Protein AF-A3A8X0-F1 (afdb_monomer_lite)

Structure (mmCIF, N/CA/C/O backbone):
data_AF-A3A8X0-F1
#
_entry.id   AF-A3A8X0-F1
#
loop_
_atom_site.group_PDB
_atom_site.id
_atom_site.type_symbol
_atom_site.label_atom_id
_atom_site.label_alt_id
_atom_site.label_comp_id
_atom_site.label_asym_id
_atom_site.label_entity_id
_atom_site.label_seq_id
_atom_site.pdbx_PDB_ins_code
_atom_site.Cartn_x
_atom_site.Ca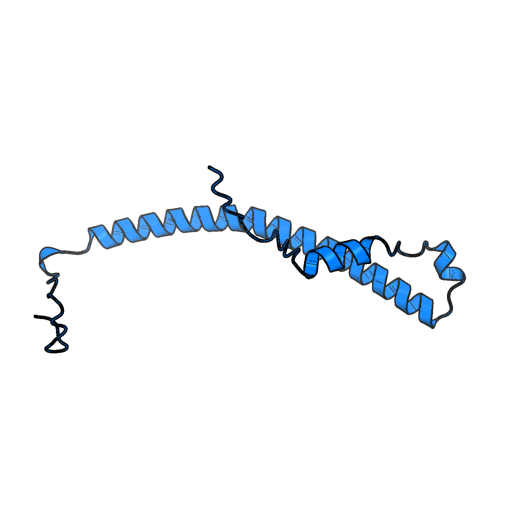rtn_y
_atom_site.Cartn_z
_atom_site.occupancy
_atom_site.B_iso_or_equiv
_atom_site.auth_seq_id
_atom_site.auth_comp_id
_atom_site.auth_asym_id
_atom_site.auth_atom_id
_atom_site.pdbx_PDB_model_num
ATOM 1 N N . MET A 1 1 ? 34.713 -4.070 39.745 1.00 41.06 1 MET A N 1
ATOM 2 C CA . MET A 1 1 ? 34.739 -5.309 38.943 1.00 41.06 1 MET A CA 1
ATOM 3 C C . MET A 1 1 ? 34.177 -4.979 37.579 1.00 41.06 1 MET A C 1
ATOM 5 O O . MET A 1 1 ? 33.189 -4.258 37.514 1.00 41.06 1 MET A O 1
ATOM 9 N N . ALA A 1 2 ? 34.855 -5.426 36.527 1.00 41.34 2 ALA A N 1
ATOM 10 C CA . ALA A 1 2 ? 34.401 -5.298 35.153 1.00 41.34 2 ALA A CA 1
ATOM 11 C C . ALA A 1 2 ? 33.087 -6.063 34.941 1.00 41.34 2 ALA A C 1
ATOM 13 O O . ALA A 1 2 ? 32.928 -7.168 35.458 1.00 41.34 2 ALA A O 1
ATOM 14 N N . ALA A 1 3 ? 32.188 -5.483 34.153 1.00 42.22 3 ALA A N 1
ATOM 15 C CA . ALA A 1 3 ? 31.191 -6.224 33.400 1.00 42.22 3 ALA A CA 1
ATOM 16 C C . ALA A 1 3 ? 31.357 -5.797 31.942 1.00 42.22 3 ALA A C 1
ATOM 18 O O . ALA A 1 3 ? 30.897 -4.739 31.517 1.00 42.22 3 ALA A O 1
ATOM 19 N N . GLU A 1 4 ? 32.129 -6.604 31.224 1.00 37.34 4 GLU A N 1
ATOM 20 C CA . GLU A 1 4 ? 32.170 -6.635 29.774 1.00 37.34 4 GLU A CA 1
ATOM 21 C C . GLU A 1 4 ? 30.795 -7.080 29.266 1.00 37.34 4 GLU A C 1
ATOM 23 O O . GLU A 1 4 ? 30.209 -8.036 29.771 1.00 37.34 4 GLU A O 1
ATOM 28 N N . GLY A 1 5 ? 30.272 -6.380 28.267 1.00 35.81 5 GLY A N 1
ATOM 29 C CA . GLY A 1 5 ? 29.029 -6.729 27.594 1.00 35.81 5 GLY A CA 1
ATOM 30 C C . GLY A 1 5 ? 29.139 -6.312 26.141 1.00 35.81 5 GLY A C 1
ATOM 31 O O . GLY A 1 5 ? 28.634 -5.264 25.751 1.00 35.81 5 GLY A O 1
ATOM 32 N N . GLY A 1 6 ? 29.894 -7.095 25.370 1.00 29.47 6 GLY A N 1
ATOM 33 C CA . GLY A 1 6 ? 30.104 -6.876 23.947 1.00 29.47 6 GLY A CA 1
ATOM 34 C C . GLY A 1 6 ? 28.790 -6.875 23.171 1.00 29.47 6 GLY A C 1
ATOM 35 O O . GLY A 1 6 ? 28.042 -7.848 23.198 1.00 29.47 6 GLY A O 1
ATOM 36 N N . SER A 1 7 ? 28.542 -5.799 22.424 1.00 39.69 7 SER A N 1
ATOM 37 C CA . SER A 1 7 ? 27.590 -5.836 21.319 1.00 39.69 7 SER A CA 1
ATOM 38 C C . SER A 1 7 ? 28.343 -6.254 20.066 1.00 39.69 7 SER A C 1
ATOM 40 O O . SER A 1 7 ? 29.116 -5.497 19.481 1.00 39.69 7 SER A O 1
ATOM 42 N N . ALA A 1 8 ? 28.119 -7.516 19.732 1.00 37.31 8 ALA A N 1
ATOM 43 C CA . ALA A 1 8 ? 28.629 -8.255 18.602 1.00 37.31 8 ALA A CA 1
ATOM 44 C C . ALA A 1 8 ? 28.398 -7.548 17.255 1.00 37.31 8 ALA A C 1
ATOM 46 O O . ALA A 1 8 ? 27.304 -7.083 16.951 1.00 37.31 8 ALA A O 1
ATOM 47 N N . PHE A 1 9 ? 29.463 -7.561 16.453 1.00 34.09 9 PHE A N 1
ATOM 48 C CA . PHE A 1 9 ? 29.489 -7.563 14.993 1.00 34.09 9 PHE A CA 1
ATOM 49 C C . PHE A 1 9 ? 28.602 -6.549 14.261 1.00 34.09 9 PHE A C 1
ATOM 51 O O . PHE A 1 9 ? 27.471 -6.817 13.856 1.00 34.09 9 PHE A O 1
ATOM 58 N N . ALA A 1 10 ? 29.253 -5.435 13.920 1.00 37.44 10 ALA A N 1
ATOM 59 C CA . ALA A 1 10 ? 29.014 -4.667 12.708 1.00 37.44 10 ALA A CA 1
ATOM 60 C C . ALA A 1 10 ? 29.190 -5.559 11.460 1.00 37.44 10 ALA A C 1
ATOM 62 O O . ALA A 1 10 ? 30.192 -5.504 10.753 1.00 37.44 10 ALA A O 1
ATOM 63 N N . GLY A 1 11 ? 28.209 -6.418 11.191 1.00 36.88 11 GLY A N 1
ATOM 64 C CA . GLY A 1 11 ? 28.013 -7.015 9.880 1.00 36.88 11 GLY A CA 1
ATOM 65 C C . GLY A 1 11 ? 27.341 -5.979 8.993 1.00 36.88 11 GLY A C 1
ATOM 66 O O . GLY A 1 11 ? 26.118 -5.983 8.863 1.00 36.88 11 GLY A O 1
ATOM 67 N N . GLN A 1 12 ? 28.126 -5.062 8.427 1.00 43.09 12 GLN A N 1
ATOM 68 C CA . GLN A 1 12 ? 27.657 -4.139 7.401 1.00 43.09 12 GLN A CA 1
ATOM 69 C C . GLN A 1 12 ? 27.260 -4.974 6.179 1.00 43.09 12 GLN A C 1
ATOM 71 O O . GLN A 1 12 ? 28.075 -5.286 5.315 1.00 43.09 12 GLN A O 1
ATOM 76 N N . LYS A 1 13 ? 25.991 -5.386 6.130 1.00 40.22 13 LYS A N 1
ATOM 77 C CA . LYS A 1 13 ? 25.351 -5.874 4.912 1.00 40.22 13 LYS A CA 1
ATOM 78 C C . LYS A 1 13 ? 25.218 -4.674 3.982 1.00 40.22 13 LYS A C 1
ATOM 80 O O . LYS A 1 13 ? 24.144 -4.091 3.885 1.00 40.22 13 LYS A O 1
ATOM 85 N N . VAL A 1 14 ? 26.314 -4.262 3.344 1.00 45.28 14 VAL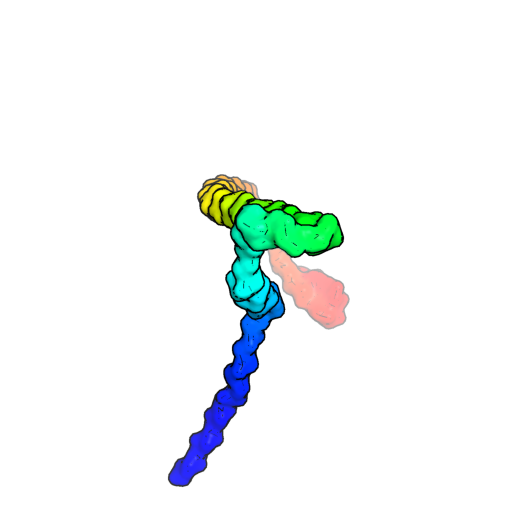 A N 1
ATOM 86 C CA . VAL A 1 14 ? 26.193 -3.458 2.127 1.00 45.28 14 VAL A CA 1
ATOM 87 C C . VAL A 1 14 ? 25.348 -4.318 1.187 1.00 45.28 14 VAL A C 1
ATOM 89 O O . VAL A 1 14 ? 25.725 -5.474 0.953 1.00 45.28 14 VAL A O 1
ATOM 92 N N . PRO A 1 15 ? 24.165 -3.855 0.743 1.00 42.28 15 PRO A N 1
ATOM 93 C CA . PRO A 1 15 ? 23.359 -4.622 -0.188 1.00 42.28 15 PRO A CA 1
ATOM 94 C C . PRO A 1 15 ? 24.258 -4.961 -1.369 1.00 42.28 15 PRO A C 1
ATOM 96 O O . PRO A 1 15 ? 24.929 -4.080 -1.899 1.00 42.28 15 PRO A O 1
ATOM 99 N N . LEU A 1 16 ? 24.298 -6.233 -1.762 1.00 47.19 16 LEU A N 1
ATOM 100 C CA . LEU A 1 16 ? 25.148 -6.733 -2.848 1.00 47.19 16 LEU A CA 1
ATOM 101 C C . LEU A 1 16 ? 25.067 -5.842 -4.110 1.00 47.19 16 LEU A C 1
ATOM 103 O O . LEU A 1 16 ? 26.038 -5.714 -4.846 1.00 47.19 16 LEU A O 1
ATOM 107 N N . ILE A 1 17 ? 23.923 -5.177 -4.308 1.00 52.72 17 ILE A N 1
ATOM 108 C CA . ILE A 1 17 ? 23.645 -4.220 -5.381 1.00 52.72 17 ILE A CA 1
ATOM 109 C C . ILE A 1 17 ? 24.542 -2.967 -5.299 1.00 52.72 17 ILE A C 1
ATOM 111 O O . ILE A 1 17 ? 25.145 -2.605 -6.305 1.00 52.72 17 ILE A O 1
ATOM 115 N N . ASP A 1 18 ? 24.712 -2.348 -4.126 1.00 52.09 18 ASP A N 1
ATOM 116 C CA . ASP A 1 18 ? 25.515 -1.122 -3.972 1.00 52.09 18 ASP A CA 1
ATOM 117 C C . ASP A 1 18 ? 27.011 -1.383 -4.183 1.00 52.09 18 ASP A C 1
ATOM 119 O O . ASP A 1 18 ? 27.689 -0.614 -4.862 1.00 52.09 18 ASP A O 1
ATOM 123 N N . ALA A 1 19 ? 27.526 -2.502 -3.659 1.00 49.41 19 ALA A N 1
ATOM 124 C CA . ALA A 1 19 ? 28.927 -2.886 -3.851 1.00 49.41 19 ALA A CA 1
ATOM 125 C C . ALA A 1 19 ? 29.235 -3.222 -5.321 1.00 49.41 19 ALA A C 1
ATOM 127 O O . ALA A 1 19 ? 30.301 -2.877 -5.829 1.00 49.41 19 ALA A O 1
ATOM 128 N N . SER A 1 20 ? 28.281 -3.844 -6.021 1.00 49.56 20 SER A N 1
ATOM 129 C CA . SER A 1 20 ? 28.403 -4.135 -7.454 1.00 49.56 20 SER A CA 1
ATOM 130 C C . SER A 1 20 ? 28.410 -2.853 -8.289 1.00 49.56 20 SER A C 1
ATOM 132 O O . SER A 1 20 ? 29.225 -2.724 -9.199 1.00 49.56 20 SER A O 1
ATOM 134 N N . MET A 1 21 ? 27.549 -1.880 -7.964 1.00 50.53 21 MET A N 1
ATOM 135 C CA . MET A 1 21 ? 27.539 -0.577 -8.642 1.00 50.53 21 MET A CA 1
ATOM 136 C C . MET A 1 21 ? 28.819 0.222 -8.378 1.00 50.53 21 MET A C 1
ATOM 138 O O . MET A 1 21 ? 29.327 0.856 -9.299 1.00 50.53 21 MET A O 1
ATOM 142 N N . ALA A 1 22 ? 29.369 0.167 -7.161 1.00 54.47 22 ALA A N 1
ATOM 143 C CA . ALA A 1 22 ? 30.623 0.843 -6.834 1.00 54.47 22 ALA A CA 1
ATOM 144 C C . ALA A 1 22 ? 31.813 0.284 -7.633 1.00 54.47 22 ALA A C 1
ATOM 146 O O . ALA A 1 22 ? 32.593 1.062 -8.171 1.00 54.47 22 ALA A O 1
ATOM 147 N N . LEU A 1 23 ? 31.911 -1.044 -7.777 1.00 48.91 23 LEU A N 1
ATOM 148 C CA . LEU A 1 23 ? 32.950 -1.677 -8.600 1.00 48.91 23 LEU A CA 1
ATOM 149 C C . LEU A 1 23 ? 32.764 -1.395 -10.099 1.00 48.91 23 LEU A C 1
ATOM 151 O O . LEU A 1 23 ? 33.743 -1.189 -10.808 1.00 48.91 23 LEU A O 1
ATOM 155 N N . LYS A 1 24 ? 31.517 -1.339 -10.588 1.00 52.78 24 LYS A N 1
ATOM 156 C CA . LYS A 1 24 ? 31.218 -1.073 -12.006 1.00 52.78 24 LYS A CA 1
ATOM 157 C C . LYS A 1 24 ? 31.453 0.393 -12.400 1.00 52.78 24 LYS A C 1
ATOM 159 O O . LYS A 1 24 ? 31.729 0.666 -13.558 1.00 52.78 24 LYS A O 1
ATOM 164 N N . MET A 1 25 ? 31.365 1.334 -11.456 1.00 50.69 25 MET A N 1
ATOM 165 C CA . MET A 1 25 ? 31.644 2.756 -11.714 1.00 50.69 25 MET A CA 1
ATOM 166 C C . MET A 1 25 ? 33.138 3.057 -11.907 1.00 50.69 25 MET A C 1
ATOM 168 O O . MET A 1 25 ? 33.466 4.097 -12.474 1.00 50.69 25 MET A O 1
ATOM 172 N N . GLU A 1 26 ? 34.037 2.181 -11.446 1.00 48.62 26 GLU A N 1
ATOM 173 C CA . GLU A 1 26 ? 35.486 2.351 -11.625 1.00 48.62 26 GLU A CA 1
ATOM 174 C C . GLU A 1 26 ? 35.979 1.860 -13.000 1.00 48.62 26 GLU A C 1
ATOM 176 O O . GLU A 1 26 ? 37.018 2.316 -13.483 1.00 48.62 26 GLU A O 1
ATOM 181 N N . GLU A 1 27 ? 35.201 1.011 -13.686 1.00 47.03 27 GLU A N 1
ATOM 182 C CA . GLU A 1 27 ? 35.389 0.708 -15.109 1.00 47.03 27 GLU A CA 1
ATOM 183 C C . GLU A 1 27 ? 34.951 1.927 -15.927 1.00 47.03 27 GLU A C 1
ATOM 185 O O . GLU A 1 27 ? 33.816 2.067 -16.381 1.00 47.03 27 GLU A O 1
ATOM 190 N N . THR A 1 28 ? 35.876 2.874 -16.053 1.00 55.88 28 THR A N 1
ATOM 191 C CA . THR A 1 28 ? 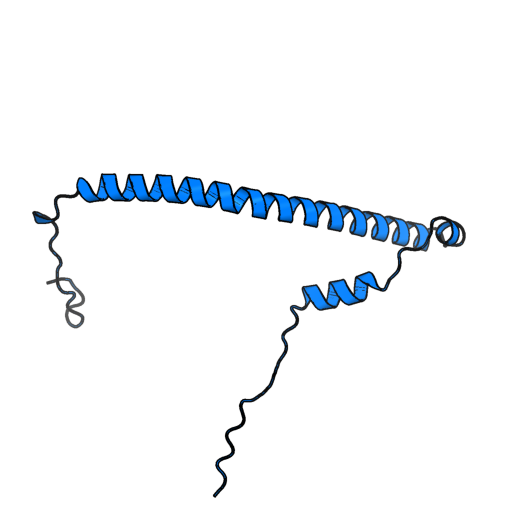35.704 4.068 -16.874 1.00 55.88 28 THR A CA 1
ATOM 192 C C . THR A 1 28 ? 35.391 3.621 -18.300 1.00 55.88 28 THR A C 1
ATOM 194 O O . THR A 1 28 ? 36.197 2.923 -18.913 1.00 55.88 28 THR A O 1
ATOM 197 N N . CYS A 1 29 ? 34.220 3.999 -18.825 1.00 54.91 29 CYS A N 1
ATOM 198 C CA . CYS A 1 29 ? 33.873 3.716 -20.215 1.00 54.91 29 CYS A CA 1
ATOM 199 C C . CYS A 1 29 ? 34.995 4.230 -21.132 1.00 54.91 29 CYS A C 1
ATOM 201 O O . CYS A 1 29 ? 35.386 5.394 -20.982 1.00 54.91 29 CYS A O 1
ATOM 203 N N . PRO A 1 30 ? 35.490 3.420 -22.084 1.00 60.97 30 PRO A N 1
ATOM 204 C CA . PRO A 1 30 ? 36.526 3.870 -22.996 1.00 60.97 30 PRO A CA 1
ATOM 205 C C . PRO A 1 30 ? 36.028 5.071 -23.803 1.00 60.97 30 PRO A C 1
ATOM 207 O O . PRO A 1 30 ? 34.888 5.124 -24.277 1.00 60.97 30 PRO A O 1
ATOM 210 N N . THR A 1 31 ? 36.897 6.059 -23.948 1.00 67.31 31 THR A N 1
ATOM 211 C CA . THR A 1 31 ? 36.679 7.246 -24.768 1.00 67.31 31 THR A CA 1
ATOM 212 C C . THR A 1 31 ? 36.510 6.859 -26.246 1.00 67.31 31 THR A C 1
ATOM 214 O O . THR A 1 31 ? 37.046 5.841 -26.689 1.00 67.31 31 THR A O 1
ATOM 217 N N . PRO A 1 32 ? 35.820 7.672 -27.072 1.00 68.38 32 PRO A N 1
ATOM 218 C CA . PRO A 1 32 ? 35.655 7.389 -28.505 1.00 68.38 32 PRO A CA 1
ATOM 219 C C . PRO A 1 32 ? 36.975 7.183 -29.269 1.00 68.38 32 PRO A C 1
ATOM 221 O O . PRO A 1 32 ? 36.989 6.589 -30.346 1.00 68.38 32 PRO A O 1
ATOM 224 N N . GLU A 1 33 ? 38.078 7.710 -28.737 1.00 70.81 33 GLU A N 1
ATOM 225 C CA . GLU A 1 33 ? 39.426 7.556 -29.281 1.00 70.81 33 GLU A CA 1
ATOM 226 C C . GLU A 1 33 ? 40.017 6.182 -28.944 1.00 70.81 33 GLU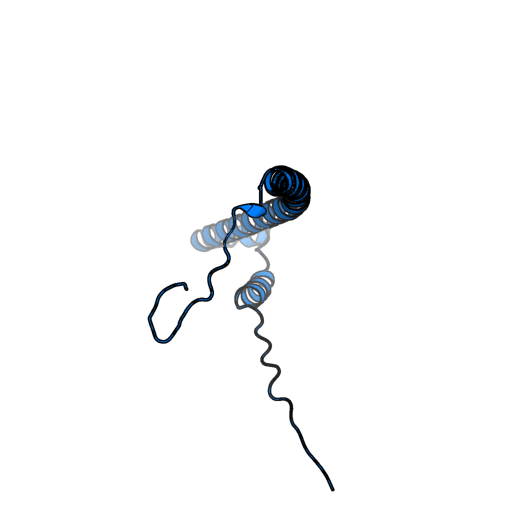 A C 1
ATOM 228 O O . GLU A 1 33 ? 40.576 5.535 -29.827 1.00 70.81 33 GLU A O 1
ATOM 233 N N . GLU A 1 34 ? 39.811 5.687 -27.722 1.00 69.25 34 GLU A N 1
ATOM 234 C CA . GLU A 1 34 ? 40.212 4.338 -27.301 1.00 69.25 34 GLU A CA 1
ATOM 235 C C . GLU A 1 34 ? 39.430 3.257 -28.054 1.00 69.25 34 GLU A C 1
ATOM 237 O O . GLU A 1 34 ? 40.015 2.252 -28.457 1.00 69.25 34 GLU A O 1
ATOM 242 N N . VAL A 1 35 ? 38.145 3.502 -28.348 1.00 66.00 35 VAL A N 1
ATOM 243 C CA . VAL A 1 35 ? 37.294 2.576 -29.118 1.00 66.00 35 VAL A CA 1
ATOM 244 C C . VAL A 1 35 ? 37.864 2.285 -30.512 1.00 66.00 35 VAL A C 1
ATOM 246 O O . VAL A 1 35 ? 37.742 1.164 -30.988 1.00 66.00 35 VAL A O 1
ATOM 249 N N . LYS A 1 36 ? 38.565 3.229 -31.158 1.00 74.62 36 LYS A N 1
ATOM 250 C CA . LYS A 1 36 ? 39.159 3.010 -32.497 1.00 74.62 36 LYS A CA 1
ATOM 251 C C . LYS A 1 36 ? 40.304 1.995 -32.518 1.00 74.62 36 LYS A C 1
ATOM 253 O O . LYS A 1 36 ? 40.678 1.528 -33.592 1.00 74.62 36 LYS A O 1
ATOM 258 N N . HIS A 1 37 ? 40.907 1.717 -31.365 1.00 74.00 37 HIS A N 1
ATOM 259 C CA . HIS A 1 37 ? 42.007 0.761 -31.227 1.00 74.00 37 HIS A CA 1
ATOM 260 C C . HIS A 1 37 ? 41.537 -0.613 -30.744 1.00 74.00 37 HIS A C 1
ATOM 262 O O . HIS A 1 37 ? 42.349 -1.532 -30.623 1.00 74.00 37 HIS A O 1
ATOM 268 N N . LEU A 1 38 ? 40.241 -0.755 -30.469 1.00 67.44 38 LEU A N 1
ATOM 269 C CA . LEU A 1 38 ? 39.641 -1.991 -30.008 1.00 67.44 38 LEU A CA 1
ATOM 270 C C . LEU A 1 38 ? 39.487 -2.989 -31.156 1.00 67.44 38 LEU A C 1
ATOM 272 O O . LEU A 1 38 ? 39.317 -2.633 -32.323 1.00 67.44 38 LEU A O 1
ATOM 276 N N . SER A 1 39 ? 39.533 -4.278 -30.823 1.00 75.50 39 SER A N 1
ATOM 277 C CA . SER A 1 39 ? 39.091 -5.291 -31.775 1.00 75.50 39 SER A CA 1
ATOM 278 C C . SER A 1 39 ? 37.573 -5.155 -31.994 1.00 75.50 39 SER A C 1
ATOM 280 O O . SER A 1 39 ? 36.867 -4.698 -31.095 1.00 75.50 39 SER A O 1
ATOM 282 N N . PRO A 1 40 ? 37.004 -5.617 -33.124 1.00 76.50 40 PRO A N 1
ATOM 283 C CA . PRO A 1 40 ? 35.552 -5.578 -33.334 1.00 76.50 40 PRO A CA 1
ATOM 284 C C . PRO A 1 40 ? 34.728 -6.284 -32.240 1.00 76.50 40 PRO A C 1
ATOM 286 O O . PRO A 1 40 ? 33.534 -6.023 -32.089 1.00 76.50 40 PRO A O 1
ATOM 289 N N . ALA A 1 41 ? 35.332 -7.219 -31.496 1.00 74.69 41 ALA A N 1
ATOM 290 C CA . ALA A 1 41 ? 34.696 -7.846 -30.340 1.00 74.69 41 ALA A CA 1
ATOM 291 C C . ALA A 1 41 ? 34.633 -6.884 -29.143 1.00 74.69 41 ALA A C 1
ATOM 293 O O . ALA A 1 41 ? 33.586 -6.770 -28.507 1.00 74.69 41 ALA A O 1
ATOM 294 N N . ASP A 1 42 ? 35.717 -6.154 -28.892 1.00 74.81 42 ASP A N 1
ATOM 295 C CA . ASP A 1 42 ? 35.821 -5.190 -27.799 1.00 74.81 42 ASP A CA 1
ATOM 296 C C . ASP A 1 42 ? 34.993 -3.921 -28.083 1.00 74.81 42 ASP A C 1
ATOM 298 O O . ASP A 1 42 ? 34.348 -3.400 -27.176 1.00 74.81 42 ASP A O 1
ATOM 302 N N . GLU A 1 43 ? 34.885 -3.479 -29.345 1.00 71.38 43 GLU A N 1
ATOM 303 C CA . GLU A 1 43 ? 33.973 -2.392 -29.750 1.00 71.38 43 GLU A CA 1
ATOM 304 C C . GLU A 1 43 ? 32.508 -2.714 -29.406 1.00 71.38 43 GLU A C 1
ATOM 306 O O . GLU A 1 43 ? 31.768 -1.861 -28.912 1.00 71.38 43 GLU A O 1
ATOM 311 N N . ARG A 1 44 ? 32.075 -3.963 -29.640 1.00 72.00 44 ARG A N 1
ATOM 312 C CA . ARG A 1 44 ? 30.713 -4.415 -29.308 1.00 72.00 44 ARG A CA 1
ATOM 313 C C . ARG A 1 44 ? 30.473 -4.450 -27.802 1.00 72.00 44 ARG A C 1
ATOM 315 O O . ARG A 1 44 ? 29.359 -4.156 -27.372 1.00 72.00 44 ARG A O 1
ATOM 322 N N . LEU A 1 45 ? 31.486 -4.816 -27.017 1.00 71.25 45 LEU A N 1
ATOM 323 C CA . LEU A 1 45 ? 31.414 -4.789 -25.556 1.00 71.25 45 LEU A CA 1
ATOM 324 C C . LEU A 1 45 ? 31.335 -3.348 -25.038 1.00 71.25 45 LEU A C 1
ATOM 326 O O . LEU A 1 45 ? 30.438 -3.054 -24.253 1.00 71.25 45 LEU A O 1
ATOM 330 N N . ALA A 1 46 ? 32.167 -2.438 -25.550 1.00 68.94 46 ALA A N 1
ATOM 331 C CA . ALA A 1 46 ? 32.137 -1.021 -25.183 1.00 68.94 46 ALA A CA 1
ATOM 332 C C . ALA A 1 46 ? 30.800 -0.349 -25.542 1.00 68.94 46 ALA A C 1
ATOM 334 O O . ALA A 1 46 ? 30.222 0.374 -24.731 1.00 68.94 46 ALA A O 1
ATOM 335 N N . ALA A 1 47 ? 30.258 -0.628 -26.734 1.00 68.00 47 ALA A N 1
ATOM 336 C CA . ALA A 1 47 ? 28.940 -0.134 -27.137 1.00 68.00 47 ALA A CA 1
ATOM 337 C C . ALA A 1 47 ? 27.827 -0.654 -26.213 1.00 68.00 47 ALA A C 1
ATOM 339 O O . ALA A 1 47 ? 26.906 0.088 -25.868 1.00 68.00 47 ALA A O 1
ATOM 340 N N . LYS A 1 48 ? 27.928 -1.918 -25.783 1.00 68.00 48 LYS A N 1
ATOM 341 C CA . LYS A 1 48 ? 26.995 -2.506 -24.821 1.00 68.00 48 LYS A CA 1
ATOM 342 C C . LYS A 1 48 ? 27.099 -1.825 -23.454 1.00 68.00 48 LYS A C 1
ATOM 344 O O . LYS A 1 48 ? 26.070 -1.435 -22.914 1.00 68.00 48 LYS A O 1
ATOM 349 N N . GLU A 1 49 ? 28.304 -1.607 -22.935 1.00 68.19 49 GLU A N 1
ATOM 350 C CA . GLU A 1 49 ? 28.506 -0.923 -21.650 1.00 68.19 49 GLU A CA 1
ATOM 351 C C . GLU A 1 49 ? 28.015 0.527 -21.663 1.00 68.19 49 GLU A C 1
ATOM 353 O O . GLU A 1 49 ? 27.373 0.960 -20.705 1.00 68.19 49 GLU A O 1
ATOM 358 N N . TYR A 1 50 ? 28.229 1.260 -22.760 1.00 66.25 50 TYR A N 1
ATOM 359 C CA . TYR A 1 50 ? 27.664 2.601 -22.921 1.00 66.25 50 TYR A CA 1
ATOM 360 C C . TYR A 1 50 ? 26.130 2.566 -22.900 1.00 66.25 50 TYR A C 1
ATOM 362 O O . TYR A 1 50 ? 25.503 3.344 -22.178 1.00 66.25 50 TYR A O 1
ATOM 370 N N . SER A 1 51 ? 25.526 1.617 -23.628 1.00 72.06 51 SER A N 1
ATOM 371 C CA . SER A 1 51 ? 24.069 1.451 -23.661 1.00 72.06 51 SER A CA 1
ATOM 372 C C . SER A 1 51 ? 23.489 1.074 -22.296 1.00 72.06 51 SER A C 1
ATOM 374 O O . SER A 1 51 ? 22.461 1.621 -21.899 1.00 72.06 51 SER A O 1
ATOM 376 N N . ASP A 1 52 ? 24.179 0.217 -21.538 1.00 76.56 52 ASP A N 1
ATOM 377 C CA . ASP A 1 52 ? 23.778 -0.169 -20.186 1.00 76.56 52 ASP A CA 1
ATOM 378 C C . ASP A 1 52 ? 23.909 1.029 -19.227 1.00 76.56 52 ASP A C 1
ATOM 380 O O . ASP A 1 52 ? 23.036 1.257 -18.391 1.00 76.56 52 ASP A O 1
ATOM 384 N N . GLY A 1 53 ? 24.954 1.851 -19.373 1.00 77.38 53 GLY A N 1
ATOM 385 C CA . GLY A 1 53 ? 25.152 3.075 -18.594 1.00 77.38 53 GLY A CA 1
ATOM 386 C C . GLY A 1 53 ? 24.076 4.139 -18.837 1.00 77.38 53 GLY A C 1
ATOM 387 O O . GLY A 1 53 ? 23.559 4.726 -17.881 1.00 77.38 53 GLY A O 1
ATOM 388 N N . GLU A 1 54 ? 23.706 4.391 -20.094 1.00 74.50 54 GLU A N 1
ATOM 389 C CA . GLU A 1 54 ? 22.609 5.307 -20.439 1.00 74.50 54 GLU A CA 1
ATOM 390 C C . GLU A 1 54 ? 21.253 4.773 -19.976 1.00 74.50 54 GLU A C 1
ATOM 392 O O . GLU A 1 54 ? 20.486 5.508 -19.349 1.00 74.50 54 GLU A O 1
ATOM 397 N N . LEU A 1 55 ? 20.987 3.482 -20.190 1.00 76.69 55 LEU A N 1
ATOM 398 C CA . LEU A 1 55 ? 19.761 2.832 -19.734 1.00 76.69 55 LEU A CA 1
ATOM 399 C C . LEU A 1 55 ? 19.634 2.889 -18.208 1.00 76.69 55 LEU A C 1
ATOM 401 O O . LEU A 1 55 ? 18.558 3.196 -17.696 1.00 76.69 55 LEU A O 1
ATOM 405 N N . ASN A 1 56 ? 20.731 2.687 -17.476 1.00 78.44 56 ASN A N 1
ATOM 406 C CA . ASN A 1 56 ? 20.758 2.813 -16.019 1.00 78.44 56 ASN A CA 1
ATOM 407 C C . ASN A 1 56 ? 20.476 4.250 -15.552 1.00 78.44 56 ASN A C 1
ATOM 409 O O . ASN A 1 56 ? 19.736 4.441 -14.584 1.00 78.44 56 ASN A O 1
ATOM 413 N N . LYS A 1 57 ? 21.000 5.273 -16.244 1.00 80.56 57 LYS A N 1
ATOM 414 C CA . LYS A 1 57 ? 20.688 6.685 -15.947 1.00 80.56 57 LYS A CA 1
ATOM 415 C C . LYS A 1 57 ? 19.211 6.993 -16.181 1.00 80.56 57 LYS A C 1
ATOM 417 O O . LYS A 1 57 ? 18.575 7.584 -15.306 1.00 80.56 57 LYS A O 1
ATOM 422 N N . SER A 1 58 ? 18.656 6.555 -17.311 1.00 74.94 58 SER A N 1
ATOM 423 C CA . SER A 1 58 ? 17.230 6.716 -17.613 1.00 74.94 58 SER A CA 1
ATOM 424 C C . SER A 1 58 ? 16.353 5.977 -16.603 1.00 74.94 58 SER A C 1
ATOM 426 O O . SER A 1 58 ? 15.374 6.537 -16.114 1.00 74.94 58 SER A O 1
ATOM 428 N N . HIS A 1 59 ? 16.723 4.754 -16.217 1.00 73.94 59 HIS A N 1
ATOM 429 C CA . HIS A 1 59 ? 16.015 3.991 -15.192 1.00 73.94 59 HIS A CA 1
ATOM 430 C C . HIS A 1 59 ? 16.027 4.717 -13.837 1.00 73.94 59 HIS A C 1
ATOM 432 O O . HIS A 1 59 ? 14.980 4.878 -13.213 1.00 73.94 59 HIS A O 1
ATOM 438 N N . ALA A 1 60 ? 17.180 5.240 -13.408 1.00 83.06 60 ALA A N 1
ATOM 439 C CA . ALA A 1 60 ? 17.292 6.011 -12.169 1.00 83.06 60 ALA A CA 1
ATOM 440 C C . ALA A 1 60 ? 16.460 7.308 -12.193 1.00 83.06 60 ALA A C 1
ATOM 442 O O . ALA A 1 60 ? 15.931 7.730 -11.163 1.00 83.06 60 ALA A O 1
ATOM 443 N N . GLU A 1 61 ? 16.330 7.964 -13.346 1.00 82.19 61 GLU A N 1
ATOM 444 C CA . GLU A 1 61 ? 15.457 9.129 -13.513 1.00 82.19 61 GLU A CA 1
ATOM 445 C C . GLU A 1 61 ? 13.972 8.758 -13.429 1.00 82.19 61 GLU A C 1
ATOM 447 O O . GLU A 1 61 ? 13.236 9.395 -12.672 1.00 82.19 61 GLU A O 1
ATOM 452 N N . VAL A 1 62 ? 13.553 7.684 -14.106 1.00 76.56 62 VAL A N 1
ATOM 453 C CA . VAL A 1 62 ? 12.178 7.163 -14.035 1.00 76.56 62 VAL A CA 1
ATOM 454 C C . VAL A 1 62 ? 11.812 6.764 -12.607 1.00 76.56 62 VAL A C 1
ATOM 456 O O . VAL A 1 62 ? 10.749 7.158 -12.131 1.00 76.56 62 VAL A O 1
ATOM 459 N N . CYS A 1 63 ? 12.683 6.045 -11.892 1.00 77.00 63 CYS A N 1
ATOM 460 C CA . CYS A 1 63 ? 12.447 5.685 -10.490 1.00 77.00 63 CYS A CA 1
ATOM 461 C C . CYS A 1 63 ? 12.295 6.925 -9.607 1.00 77.00 63 CYS A C 1
ATOM 463 O O . CYS A 1 63 ? 11.357 7.012 -8.824 1.00 77.00 63 CYS A O 1
ATOM 465 N N . ARG A 1 64 ? 13.161 7.928 -9.776 1.00 80.44 64 ARG A N 1
ATOM 466 C CA . ARG A 1 64 ? 13.105 9.169 -8.992 1.00 80.44 64 ARG A CA 1
ATOM 467 C C . ARG A 1 64 ? 11.815 9.948 -9.231 1.00 80.44 64 ARG A C 1
ATOM 469 O O . ARG A 1 64 ? 11.259 10.518 -8.295 1.00 80.44 64 ARG A O 1
ATOM 476 N N . GLU A 1 65 ? 11.355 10.005 -10.475 1.00 75.56 65 GLU A N 1
ATOM 477 C CA . GLU A 1 65 ? 10.104 10.674 -10.827 1.00 75.56 65 GLU A CA 1
ATOM 478 C C . GLU A 1 65 ? 8.887 9.881 -10.337 1.00 75.56 65 GLU A C 1
ATOM 480 O O . GLU A 1 65 ? 7.939 10.461 -9.805 1.00 75.56 65 GLU A O 1
ATOM 485 N N . ALA A 1 66 ? 8.939 8.550 -10.426 1.00 75.31 66 ALA A N 1
ATOM 486 C CA . ALA A 1 66 ? 7.934 7.668 -9.851 1.00 75.31 66 ALA A CA 1
ATOM 487 C C . ALA A 1 66 ? 7.868 7.806 -8.325 1.00 75.31 66 ALA A C 1
ATOM 489 O O . ALA A 1 66 ? 6.771 7.878 -7.788 1.00 75.31 66 ALA A O 1
ATOM 490 N N . ASP A 1 67 ? 8.989 7.921 -7.616 1.00 76.75 67 ASP A N 1
ATOM 491 C CA . ASP A 1 67 ? 9.013 8.112 -6.161 1.00 76.75 67 ASP A CA 1
ATOM 492 C C . ASP A 1 67 ? 8.425 9.470 -5.758 1.00 76.75 67 ASP A C 1
ATOM 494 O O . ASP A 1 67 ? 7.567 9.548 -4.873 1.00 76.75 67 ASP A O 1
ATOM 498 N N . LYS A 1 68 ? 8.809 10.546 -6.459 1.00 78.19 68 LYS A N 1
ATOM 499 C CA . LYS A 1 68 ? 8.251 11.891 -6.234 1.00 78.19 68 LYS A CA 1
ATOM 500 C C . LYS A 1 68 ? 6.741 11.928 -6.470 1.00 78.19 68 LYS A C 1
ATOM 502 O O . LYS A 1 68 ? 5.995 12.438 -5.631 1.00 78.19 68 LYS A O 1
ATOM 507 N N . ASN A 1 69 ? 6.284 11.374 -7.592 1.00 76.81 69 ASN A N 1
ATOM 508 C CA . ASN A 1 69 ? 4.875 11.428 -7.975 1.00 76.81 69 ASN A CA 1
ATOM 509 C C . ASN A 1 69 ? 4.026 10.400 -7.226 1.00 76.81 69 ASN A C 1
ATOM 511 O O . ASN A 1 69 ? 2.872 10.685 -6.899 1.00 76.81 69 ASN A O 1
ATOM 515 N N . SER A 1 70 ? 4.578 9.231 -6.896 1.00 77.12 70 SER A N 1
ATOM 516 C CA . SER A 1 70 ? 3.871 8.214 -6.117 1.00 77.12 70 SER A CA 1
ATOM 517 C C . SER A 1 70 ? 3.620 8.696 -4.699 1.00 77.12 70 SER A C 1
ATOM 519 O O . SER A 1 70 ? 2.508 8.516 -4.221 1.00 77.12 70 SER A O 1
ATOM 521 N N . ALA A 1 71 ? 4.557 9.389 -4.047 1.00 77.50 71 ALA A N 1
ATOM 522 C CA . ALA A 1 71 ? 4.323 9.929 -2.709 1.00 77.50 71 ALA A CA 1
ATOM 523 C C . ALA A 1 71 ? 3.131 10.904 -2.685 1.00 77.50 71 ALA A C 1
ATOM 525 O O . ALA A 1 71 ? 2.222 10.753 -1.864 1.00 77.50 71 ALA A O 1
ATOM 526 N N . ALA A 1 72 ? 3.083 11.856 -3.623 1.00 75.12 72 ALA A N 1
ATOM 527 C CA . ALA A 1 72 ? 1.974 12.806 -3.738 1.00 75.12 72 ALA A CA 1
ATOM 528 C C . ALA A 1 72 ? 0.647 12.110 -4.102 1.00 75.12 72 ALA A C 1
ATOM 530 O O . ALA A 1 72 ? -0.386 12.364 -3.474 1.00 75.12 72 ALA A O 1
ATOM 531 N N . TYR A 1 73 ? 0.675 11.187 -5.069 1.00 71.31 73 TYR A N 1
ATOM 532 C CA . TYR A 1 73 ? -0.494 10.412 -5.490 1.00 71.31 73 TYR A CA 1
ATOM 533 C C . TYR A 1 73 ? -1.039 9.522 -4.361 1.00 71.31 73 TYR A C 1
ATOM 535 O O . TYR A 1 73 ? -2.246 9.501 -4.104 1.00 71.31 73 TYR A O 1
ATOM 543 N N . LEU A 1 74 ? -0.160 8.815 -3.646 1.00 78.69 74 LEU A N 1
ATOM 544 C CA . LEU A 1 74 ? -0.508 7.955 -2.516 1.00 78.69 74 LEU A CA 1
ATOM 545 C C . LEU A 1 74 ? -1.057 8.773 -1.349 1.00 78.69 74 LEU A C 1
ATOM 547 O O . LEU A 1 74 ? -2.032 8.348 -0.729 1.00 78.69 74 LEU A O 1
ATOM 551 N N . LEU A 1 75 ? -0.500 9.956 -1.073 1.00 81.62 75 LEU A N 1
ATOM 552 C CA . LEU A 1 75 ? -0.998 10.840 -0.019 1.00 81.62 75 LEU A CA 1
ATOM 553 C C . LEU A 1 75 ? -2.412 11.351 -0.333 1.00 81.62 75 LEU A C 1
ATOM 555 O O . LEU A 1 75 ? -3.302 11.255 0.517 1.00 81.62 75 LEU A O 1
ATOM 559 N N . ALA A 1 76 ? -2.654 11.817 -1.562 1.00 80.50 76 ALA A N 1
ATOM 560 C CA . ALA A 1 76 ? -3.981 12.254 -2.000 1.00 80.50 76 ALA A CA 1
ATOM 561 C C . ALA A 1 76 ? -5.004 11.103 -1.965 1.00 80.50 76 ALA A C 1
ATOM 563 O O . ALA A 1 76 ? -6.123 11.258 -1.462 1.00 80.50 76 ALA A O 1
ATOM 564 N N . LYS A 1 77 ? -4.613 9.910 -2.433 1.00 81.81 77 LYS A N 1
ATOM 565 C CA . LYS A 1 77 ? -5.459 8.709 -2.396 1.00 81.81 77 LYS A CA 1
ATOM 566 C C . LYS A 1 77 ? -5.751 8.262 -0.961 1.00 81.81 77 LYS A C 1
ATOM 568 O O . LYS A 1 77 ? -6.882 7.872 -0.677 1.00 81.81 77 LYS A O 1
ATOM 573 N N . ARG A 1 78 ? -4.778 8.368 -0.048 1.00 85.56 78 ARG A N 1
ATOM 574 C CA . ARG A 1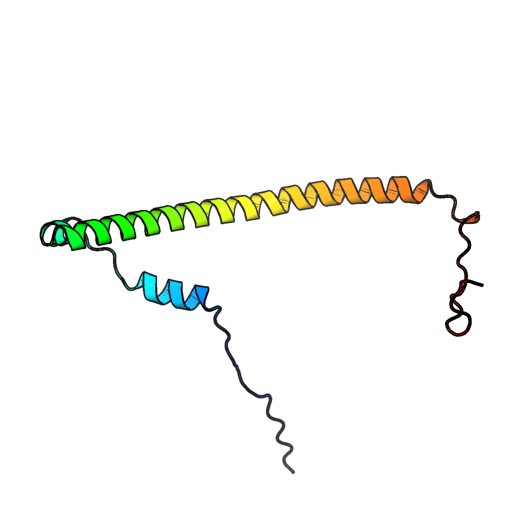 78 ? -4.945 8.066 1.382 1.00 85.56 78 ARG A CA 1
ATOM 575 C C . ARG A 1 78 ? -5.961 8.993 2.037 1.00 85.56 78 ARG A C 1
ATOM 577 O O . ARG A 1 78 ? -6.828 8.498 2.749 1.00 85.56 78 ARG A O 1
ATOM 584 N N . ALA A 1 79 ? -5.895 10.299 1.777 1.00 86.69 79 ALA A N 1
ATOM 585 C CA . ALA A 1 79 ? -6.865 11.255 2.312 1.00 86.69 79 ALA A CA 1
ATOM 586 C C . ALA A 1 79 ? -8.292 10.940 1.831 1.00 86.69 79 ALA A C 1
ATOM 588 O O . ALA A 1 79 ? -9.219 10.877 2.640 1.00 86.69 79 ALA A O 1
ATOM 589 N N . LYS A 1 80 ? -8.458 10.647 0.532 1.00 88.06 80 LYS A N 1
ATOM 590 C CA . LYS A 1 80 ? -9.750 10.236 -0.039 1.00 88.06 80 LYS A CA 1
ATOM 591 C C . LYS A 1 80 ? -10.263 8.931 0.575 1.00 88.06 80 LYS A C 1
ATOM 593 O O . LYS A 1 80 ? -11.425 8.854 0.955 1.00 88.06 80 LYS A O 1
ATOM 598 N N . LEU A 1 81 ? -9.404 7.919 0.703 1.00 90.44 81 LEU A N 1
ATOM 599 C CA . LEU A 1 81 ? -9.776 6.633 1.295 1.00 90.44 81 LEU A CA 1
ATOM 600 C C . LEU A 1 81 ? -10.148 6.781 2.775 1.00 90.44 81 LEU A C 1
ATOM 602 O O . LEU A 1 81 ? -11.130 6.198 3.217 1.00 90.44 81 LEU A O 1
ATOM 606 N N . GLN A 1 82 ? -9.412 7.593 3.534 1.00 92.81 82 GLN A N 1
ATOM 607 C CA . GLN A 1 82 ? -9.718 7.859 4.937 1.00 92.81 82 GLN A CA 1
ATOM 608 C C . GLN A 1 82 ? -11.067 8.569 5.102 1.00 92.81 82 GLN A C 1
ATOM 610 O O . GLN A 1 82 ? -11.809 8.239 6.025 1.00 92.81 82 GLN A O 1
ATOM 615 N N . ALA A 1 83 ? -11.393 9.524 4.227 1.00 93.06 83 ALA A N 1
ATOM 616 C CA . ALA A 1 83 ? -12.698 10.181 4.227 1.00 93.06 83 ALA A CA 1
ATOM 617 C C . ALA A 1 83 ? -13.832 9.181 3.946 1.00 93.06 83 ALA A C 1
ATOM 619 O O . ALA A 1 83 ? -14.798 9.151 4.701 1.00 93.06 83 ALA A O 1
ATOM 620 N N . LEU A 1 84 ? -13.665 8.310 2.944 1.00 92.44 84 LEU A N 1
ATOM 621 C CA . LEU A 1 84 ? -14.638 7.260 2.617 1.00 92.44 84 LEU A CA 1
ATOM 622 C C . LEU A 1 84 ? -14.826 6.266 3.767 1.00 92.44 84 LEU A C 1
ATOM 624 O O . LEU A 1 84 ? -15.951 5.970 4.140 1.00 92.44 84 LEU A O 1
ATOM 628 N N . ILE A 1 85 ? -13.736 5.788 4.377 1.00 92.88 85 ILE A N 1
ATOM 629 C CA . ILE A 1 85 ? -13.810 4.896 5.541 1.00 92.88 85 ILE A CA 1
ATOM 630 C C . ILE A 1 85 ? -14.581 5.579 6.673 1.00 92.88 85 ILE A C 1
ATOM 632 O O . ILE A 1 85 ? -15.479 4.970 7.234 1.00 92.88 85 ILE A O 1
ATOM 636 N N . LYS A 1 86 ? -14.285 6.843 6.999 1.00 94.50 86 LYS A N 1
ATOM 637 C CA . LYS A 1 86 ? -15.019 7.567 8.051 1.00 94.50 86 LYS A CA 1
ATOM 638 C C . LYS A 1 86 ? -16.508 7.706 7.735 1.00 94.50 86 LYS A C 1
ATOM 640 O O . LYS A 1 86 ? -17.325 7.543 8.635 1.00 94.50 86 LYS A O 1
ATOM 645 N N . GLU A 1 87 ? -16.843 8.010 6.486 1.00 93.94 87 GLU A N 1
ATOM 646 C CA . GLU A 1 87 ? -18.227 8.126 6.032 1.00 93.94 87 GLU A CA 1
ATOM 647 C C . GLU A 1 87 ? -18.974 6.792 6.166 1.00 93.94 87 GLU A C 1
ATOM 649 O O . GLU A 1 87 ? -20.067 6.757 6.722 1.00 93.94 87 GLU A O 1
ATOM 654 N N . GLU A 1 88 ? -18.373 5.689 5.716 1.00 93.06 88 GLU A N 1
ATOM 655 C CA . GLU A 1 88 ? -18.982 4.358 5.796 1.00 93.06 88 GLU A CA 1
ATOM 656 C C . GLU A 1 88 ? -19.072 3.847 7.236 1.00 93.06 88 GLU A C 1
ATOM 658 O O . GLU A 1 88 ? -20.115 3.348 7.647 1.00 93.06 88 GLU A O 1
ATOM 663 N N . TRP A 1 89 ? -18.029 4.037 8.046 1.00 92.88 89 TRP A N 1
ATOM 664 C CA . TRP A 1 89 ? -18.048 3.662 9.462 1.00 92.88 89 TRP A CA 1
ATOM 665 C C . TRP A 1 89 ? -19.118 4.419 10.256 1.00 92.88 89 TRP A C 1
ATOM 667 O O . TRP A 1 89 ? -19.696 3.846 11.175 1.00 92.88 89 TRP A O 1
ATOM 677 N N . ALA A 1 90 ? -19.428 5.669 9.894 1.00 93.12 90 ALA A N 1
ATOM 678 C CA . ALA A 1 90 ? -20.510 6.431 10.520 1.00 93.12 90 ALA A CA 1
ATOM 679 C C . ALA A 1 90 ? -21.914 5.900 10.170 1.00 93.12 90 ALA A C 1
ATOM 681 O O . ALA A 1 90 ? -22.863 6.174 10.902 1.00 93.12 90 ALA A O 1
ATOM 682 N N . LYS A 1 91 ? -22.060 5.151 9.068 1.00 92.06 91 LYS A N 1
ATOM 683 C CA . LYS A 1 91 ? -23.331 4.530 8.652 1.00 92.06 91 LYS A CA 1
ATOM 684 C C . LYS A 1 91 ? -23.591 3.192 9.351 1.00 92.06 91 LYS A C 1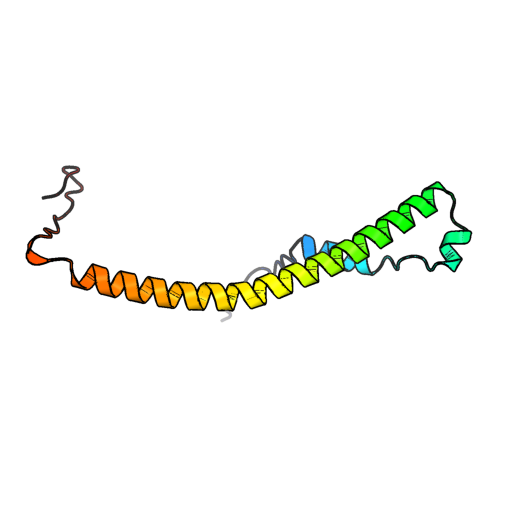
ATOM 686 O O . LYS A 1 91 ? -24.715 2.697 9.295 1.00 92.06 91 LYS A O 1
ATOM 691 N N . ILE A 1 92 ? -22.576 2.588 9.974 1.00 89.94 92 ILE A N 1
ATOM 692 C CA . ILE A 1 92 ? -22.713 1.288 10.638 1.00 89.94 92 ILE A CA 1
ATOM 693 C C . ILE A 1 92 ? -23.453 1.468 11.967 1.00 89.94 92 ILE A C 1
ATOM 695 O O . ILE A 1 92 ? -22.981 2.140 12.882 1.00 89.94 92 ILE A O 1
ATOM 699 N N . ASP A 1 93 ? -24.604 0.808 12.090 1.00 90.06 93 ASP A N 1
ATOM 700 C CA . ASP A 1 93 ? -25.310 0.653 13.359 1.00 90.06 93 ASP A CA 1
ATOM 701 C C . ASP A 1 93 ? -24.638 -0.438 14.207 1.00 90.06 93 ASP A C 1
ATOM 703 O O . ASP A 1 93 ? -24.932 -1.631 14.088 1.00 90.06 93 ASP A O 1
ATOM 707 N N . PHE A 1 94 ? -23.725 -0.020 15.084 1.00 87.12 94 PHE A N 1
ATOM 708 C CA . PHE A 1 94 ? -23.026 -0.924 15.999 1.00 87.12 94 PHE A CA 1
ATOM 709 C C . PHE A 1 94 ? -23.932 -1.548 17.066 1.00 87.12 94 PHE A C 1
ATOM 711 O O . PHE A 1 94 ? -23.508 -2.510 17.700 1.00 87.12 94 PHE A O 1
ATOM 718 N N . SER A 1 95 ? -25.176 -1.083 17.254 1.00 87.44 95 SER A N 1
ATOM 719 C CA . SER A 1 95 ? -26.096 -1.706 18.223 1.00 87.44 95 SER A CA 1
ATOM 720 C C . SER A 1 95 ? -26.473 -3.144 17.848 1.00 87.44 95 SER A C 1
ATOM 722 O O . SER A 1 95 ? -26.899 -3.918 18.702 1.00 87.44 95 SER A O 1
ATOM 724 N N . ARG A 1 96 ? -26.280 -3.511 16.575 1.00 84.12 96 ARG A N 1
ATOM 725 C CA . ARG A 1 96 ? -26.509 -4.858 16.037 1.00 84.12 96 ARG A CA 1
ATOM 726 C C . ARG A 1 96 ? -25.250 -5.720 15.992 1.00 84.12 96 ARG A C 1
ATOM 728 O O . ARG A 1 96 ? -25.329 -6.886 15.612 1.00 84.12 96 ARG A O 1
ATOM 735 N N . VAL A 1 97 ? -24.086 -5.155 16.312 1.00 83.31 97 VAL A N 1
ATOM 736 C CA . VAL A 1 97 ? -22.822 -5.891 16.309 1.00 83.31 97 VAL A CA 1
ATOM 737 C C . VAL A 1 97 ? -22.676 -6.578 17.660 1.00 83.31 97 VAL A C 1
ATOM 739 O O . VAL A 1 97 ? -22.400 -5.938 18.671 1.00 83.31 97 VAL A O 1
ATOM 742 N N . HIS A 1 98 ? -22.854 -7.895 17.671 1.00 80.25 98 HIS A N 1
ATOM 743 C CA . HIS A 1 98 ? -22.523 -8.720 18.824 1.00 80.25 98 HIS A CA 1
ATOM 744 C C . HIS A 1 98 ? -21.053 -9.122 18.733 1.00 80.25 98 HIS A C 1
ATOM 746 O O . HIS A 1 98 ? -20.644 -9.805 17.794 1.00 80.25 98 HIS A O 1
ATOM 752 N N . VAL A 1 99 ? -20.255 -8.675 19.700 1.00 80.19 99 VAL A N 1
ATOM 753 C CA . VAL A 1 99 ? -18.912 -9.212 19.916 1.00 80.19 99 VAL A CA 1
ATOM 754 C C . VAL A 1 99 ? -19.092 -10.447 20.789 1.00 80.19 99 VAL A C 1
ATOM 756 O O . VAL A 1 99 ? -19.390 -10.315 21.973 1.00 80.19 99 VAL A O 1
ATOM 759 N N . GLY A 1 100 ? -19.011 -11.627 20.178 1.00 84.50 100 GLY A N 1
ATOM 760 C CA . GLY A 1 100 ? -18.974 -12.888 20.914 1.00 84.50 100 GLY A CA 1
ATOM 761 C C . GLY A 1 100 ? -17.565 -13.143 21.432 1.00 84.50 100 GLY A C 1
ATOM 762 O O . GLY A 1 100 ? -16.587 -12.890 20.719 1.00 84.50 100 GLY A O 1
ATOM 763 N N . ASP A 1 101 ? -17.455 -13.654 22.653 1.00 87.00 101 ASP A N 1
ATOM 764 C CA . ASP A 1 101 ? -16.179 -14.147 23.161 1.00 87.00 101 ASP A CA 1
ATOM 765 C C . ASP A 1 101 ? -15.860 -15.461 22.447 1.00 87.00 101 ASP A C 1
ATOM 767 O O . ASP A 1 101 ? -16.686 -16.373 22.393 1.00 87.00 101 ASP A O 1
ATOM 771 N N . TRP A 1 102 ? -14.670 -15.564 21.862 1.00 91.56 102 TRP A N 1
ATOM 772 C CA . TRP A 1 102 ? -14.202 -16.833 21.316 1.00 91.56 102 TRP A CA 1
ATOM 773 C C . TRP A 1 102 ? -13.898 -17.797 22.468 1.00 91.56 102 TRP A C 1
ATOM 775 O O . TRP A 1 102 ? -13.082 -17.492 23.339 1.00 91.56 102 TRP A O 1
ATOM 785 N N . ASP A 1 103 ? -14.559 -18.952 22.487 1.00 90.81 103 ASP A N 1
ATOM 786 C CA . ASP A 1 103 ? -14.252 -20.038 23.410 1.00 90.81 103 ASP A CA 1
ATOM 787 C C . ASP A 1 103 ? -13.196 -20.950 22.773 1.00 90.81 103 ASP A C 1
ATOM 789 O O . ASP A 1 103 ? -13.501 -21.749 21.886 1.00 90.81 103 ASP A O 1
ATOM 793 N N . GLU A 1 104 ? -11.948 -20.820 23.228 1.00 91.12 104 GLU A N 1
ATOM 794 C CA . GLU A 1 104 ? -10.820 -21.632 22.749 1.00 91.12 104 GLU A CA 1
ATOM 795 C C . GLU A 1 104 ? -10.985 -23.129 23.048 1.00 91.12 104 GLU A C 1
ATOM 797 O O . GLU A 1 104 ? -10.478 -23.963 22.299 1.00 91.12 104 GLU A O 1
ATOM 802 N N . GLU A 1 105 ? -11.689 -23.495 24.123 1.00 91.06 105 GLU A N 1
ATOM 803 C CA . GLU A 1 105 ? -11.896 -24.900 24.490 1.00 91.06 105 GLU A CA 1
ATOM 804 C C . GLU A 1 105 ? -12.996 -25.540 23.637 1.00 91.06 105 GLU A C 1
ATOM 806 O O . GLU A 1 105 ? -12.881 -26.702 23.240 1.00 91.06 105 GLU A O 1
ATOM 811 N N . ALA A 1 106 ? -14.053 -24.785 23.328 1.00 88.25 106 ALA A N 1
ATOM 812 C CA . ALA A 1 106 ? -15.162 -25.255 22.497 1.00 88.25 106 ALA A CA 1
ATOM 813 C C . ALA A 1 106 ? -14.917 -25.083 20.985 1.00 88.25 106 ALA A C 1
ATOM 815 O O . ALA A 1 106 ? -15.577 -25.743 20.179 1.00 88.25 106 ALA A O 1
ATOM 816 N N . GLY A 1 107 ? -13.987 -24.209 20.587 1.00 90.56 107 GLY A N 1
ATOM 817 C CA . GLY A 1 107 ? -13.695 -23.893 19.188 1.00 90.56 107 GLY A CA 1
ATOM 818 C C . GLY A 1 107 ? -14.809 -23.109 18.484 1.00 90.56 107 GLY A C 1
ATOM 819 O O . GLY A 1 107 ? -15.005 -23.272 17.276 1.00 90.56 107 GLY A O 1
ATOM 820 N N . CYS A 1 108 ? -15.574 -22.294 19.216 1.00 89.50 108 CYS A N 1
ATOM 821 C CA . CYS A 1 108 ? -16.652 -21.471 18.663 1.00 89.50 108 CYS A CA 1
ATOM 822 C C . CYS A 1 108 ? -16.865 -20.165 19.453 1.00 89.50 108 CYS A C 1
ATOM 824 O O . CYS A 1 108 ? -16.422 -20.039 20.589 1.00 89.50 108 CYS A O 1
ATOM 826 N N . TYR A 1 109 ? -17.577 -19.192 18.871 1.00 81.50 109 TYR A N 1
ATOM 827 C CA . TYR A 1 109 ? -18.018 -17.984 19.586 1.00 81.50 109 TYR A CA 1
ATOM 828 C C . TYR A 1 109 ? -19.145 -18.303 20.588 1.00 81.50 109 TYR A C 1
ATOM 830 O O . TYR A 1 109 ? -20.032 -19.099 20.266 1.00 81.50 109 TYR A O 1
ATOM 838 N N . LYS A 1 110 ? -19.112 -17.674 21.769 1.00 76.81 110 LYS A N 1
ATOM 839 C CA . LYS A 1 110 ? -20.212 -17.627 22.749 1.00 76.81 110 LYS A CA 1
ATOM 840 C C . LYS A 1 110 ? -21.212 -16.518 22.446 1.00 76.81 110 LYS A C 1
ATOM 842 O O . LYS A 1 110 ? -20.783 -15.446 21.960 1.00 76.81 110 LYS A O 1
#

Radius of gyration: 29.68 Å; chains: 1; bounding box: 68×38×72 Å

Sequence (110 aa):
MAAEGGSAFAGQKVPLIDASMALKMEETCPTPEEVKHLSPADERLAAKEYSDGELNKSHAEVCREADKNSAAYLLAKRAKLQALIKEEWAKIDFSRVHVGDWDEEAGCYK

Secondary structure (DSSP, 8-state):
---------------HHHHHHHHHHHSPPPPHHHHTTS-HHHHHHHHHHHHHHHHHHHHHHHHHHHHHHHHHHHHHHHHHHHHHHHHHHHH--GGG---PPEETTTTEE-

Foldseek 3Di:
DDDDDDDDDPPPCPPPVVVVVVVLVVPPQDDPVVLVVDDPVVVVVSVVSVVVVVVVVVVVVVVVVCVVVVVVVVVVVVVVVVVVVVVVVVVDDCVPPDDFDQDPVVRGGD

pLDDT: mean 70.82, std 17.58, range [29.47, 94.5]

Organism: Oryza sativa subsp. japonica (NCBI:txid39947)